Protein AF-A0AAI8IRJ8-F1 (afdb_monomer)

Foldseek 3Di:
DPPPVVVVPPDPPPPDPPQPDLVLLLVQLLCVLVVHRPPPSCPRSVCSLLVQFDADPVGGDQVVQLVSSLVSNPVDDPPVVPDDSVVSSVSSSVVPSRDHD

Secondary structure (DSSP, 8-state):
---SSSSSSSS------S---HHHHHHHHHHHHHT----HHHHHHHHHHHH---EETTEE-HHHHHHHHHHHHTTS---SSSS-HHHHHHHHHHHHTT---

pLDDT: mean 83.17, std 17.47, range [45.69, 98.44]

Organism: NCBI:txid1463165

Mean predicted aligned error: 9.51 Å

Solvent-accessible surface area (backbone atoms only — not comparable to full-atom values): 6187 Å² total; per-residue (Å²): 143,82,76,75,81,74,72,78,76,71,88,76,79,66,80,73,79,92,62,69,58,32,53,59,26,50,56,32,47,49,33,49,74,80,71,40,70,62,55,80,82,21,51,62,30,47,47,49,56,54,65,49,69,39,67,57,100,89,39,81,35,43,67,60,14,21,52,52,41,48,53,49,46,63,67,32,74,77,79,73,82,85,62,70,57,66,63,55,51,52,52,43,41,71,74,47,21,58,58,84,121

Radius of gyration: 16.13 Å; Cα contacts (8 Å, |Δi|>4): 93; chains: 1; bounding box: 44×40×36 Å

Structure (mmCIF, N/CA/C/O backbone):
data_AF-A0AAI8IRJ8-F1
#
_entry.id   AF-A0AAI8IRJ8-F1
#
loop_
_atom_site.group_PDB
_atom_site.id
_atom_site.type_symbol
_atom_site.label_atom_id
_atom_site.label_alt_id
_atom_site.label_comp_id
_atom_site.label_asym_id
_atom_site.label_entity_id
_atom_site.label_seq_id
_atom_site.pdbx_PDB_ins_code
_atom_site.Cartn_x
_atom_site.Cartn_y
_atom_site.Cartn_z
_atom_site.occupancy
_atom_site.B_iso_or_equiv
_atom_site.auth_seq_id
_atom_site.auth_comp_id
_atom_site.auth_asym_id
_atom_site.auth_atom_id
_atom_site.pdbx_PDB_model_num
ATOM 1 N N . MET A 1 1 ? 24.819 -27.551 -22.884 1.00 45.69 1 MET A N 1
ATOM 2 C CA . MET A 1 1 ? 24.830 -26.868 -21.571 1.00 45.69 1 MET A CA 1
ATOM 3 C C . MET A 1 1 ? 23.862 -25.684 -21.596 1.00 45.69 1 MET A C 1
ATOM 5 O O . MET A 1 1 ? 24.294 -24.550 -21.475 1.00 45.69 1 MET A O 1
ATOM 9 N N . THR A 1 2 ? 22.564 -25.916 -21.814 1.00 50.62 2 THR A N 1
ATOM 10 C CA . THR A 1 2 ? 21.565 -24.822 -21.922 1.00 50.62 2 THR A CA 1
ATOM 11 C C . THR A 1 2 ? 20.177 -25.203 -21.394 1.00 50.62 2 THR A C 1
ATOM 13 O O . THR A 1 2 ? 19.215 -24.478 -21.610 1.00 50.62 2 THR A O 1
ATOM 16 N N . THR A 1 3 ? 20.043 -26.317 -20.672 1.00 48.50 3 THR A N 1
ATOM 17 C CA . THR A 1 3 ? 18.744 -26.819 -20.183 1.00 48.50 3 THR A CA 1
ATOM 18 C C . THR A 1 3 ? 18.520 -26.638 -18.678 1.00 48.50 3 THR A C 1
ATOM 20 O O . THR A 1 3 ? 17.493 -27.076 -18.176 1.00 48.50 3 THR A O 1
ATOM 23 N N . ASP A 1 4 ? 19.425 -25.969 -17.957 1.00 51.25 4 ASP A N 1
ATOM 24 C CA . ASP A 1 4 ? 19.390 -25.917 -16.482 1.00 51.25 4 ASP A CA 1
ATOM 25 C C . ASP A 1 4 ? 18.566 -24.747 -15.897 1.00 51.25 4 ASP A C 1
ATOM 27 O O . ASP A 1 4 ? 18.139 -24.800 -14.751 1.00 51.25 4 ASP A O 1
ATOM 31 N N . TYR A 1 5 ? 18.248 -23.708 -16.682 1.00 55.19 5 TYR A N 1
ATOM 32 C CA . TYR A 1 5 ? 17.532 -22.522 -16.167 1.00 55.19 5 TYR A CA 1
ATOM 33 C C . TYR A 1 5 ? 15.997 -22.615 -16.193 1.00 55.19 5 TYR A C 1
ATOM 35 O O . TYR A 1 5 ? 15.324 -21.794 -15.576 1.00 55.19 5 TYR A O 1
ATOM 43 N N . LEU A 1 6 ? 15.416 -23.608 -16.874 1.00 55.25 6 LEU A N 1
ATOM 44 C CA . LEU A 1 6 ? 13.954 -23.771 -16.955 1.00 55.25 6 LEU A CA 1
ATOM 45 C C . LEU A 1 6 ? 13.378 -24.710 -15.881 1.00 55.25 6 LEU A C 1
ATOM 47 O O . LEU A 1 6 ? 12.159 -24.760 -15.710 1.00 55.25 6 LEU A O 1
ATOM 51 N N . GLN A 1 7 ? 14.227 -25.412 -15.121 1.00 49.84 7 GLN A N 1
ATOM 52 C CA . GLN A 1 7 ? 13.792 -26.392 -14.118 1.00 49.84 7 GLN A CA 1
ATOM 53 C C . GLN A 1 7 ? 13.659 -25.810 -12.694 1.00 49.84 7 GLN A C 1
ATOM 55 O O . GLN A 1 7 ? 13.138 -26.489 -11.813 1.00 49.84 7 GLN A O 1
ATOM 60 N N . GLN A 1 8 ? 14.034 -24.543 -12.459 1.00 51.41 8 GLN A N 1
ATOM 61 C CA . GLN A 1 8 ? 13.898 -23.894 -11.141 1.00 51.41 8 GLN A CA 1
ATOM 62 C C . GLN A 1 8 ? 12.579 -23.107 -10.959 1.00 51.41 8 GLN A C 1
ATOM 64 O O . GLN A 1 8 ? 12.306 -22.615 -9.869 1.00 51.41 8 GLN A O 1
ATOM 69 N N . CYS A 1 9 ? 11.720 -23.018 -11.984 1.00 57.03 9 CYS A N 1
ATOM 70 C CA . CYS A 1 9 ? 10.463 -22.246 -11.938 1.00 57.03 9 CYS A CA 1
ATOM 71 C C . CYS A 1 9 ? 9.187 -23.111 -11.914 1.00 57.03 9 CYS A C 1
ATOM 73 O O . CYS A 1 9 ? 8.135 -22.663 -12.367 1.00 57.03 9 CYS A O 1
ATOM 75 N N . ARG A 1 10 ? 9.244 -24.366 -11.438 1.00 66.56 10 ARG A N 1
ATOM 76 C CA . ARG A 1 10 ? 8.092 -25.291 -11.537 1.00 66.56 10 ARG A CA 1
ATOM 77 C C . ARG A 1 10 ? 7.629 -26.013 -10.275 1.00 66.56 10 ARG A C 1
ATOM 79 O O . ARG A 1 10 ? 6.706 -26.811 -10.386 1.00 66.56 10 ARG A O 1
ATOM 86 N N . LEU A 1 11 ? 8.173 -25.728 -9.090 1.00 60.38 11 LEU A N 1
ATOM 87 C CA . LEU A 1 11 ? 7.703 -26.391 -7.860 1.00 60.38 11 LEU A CA 1
ATOM 88 C C . LEU A 1 11 ? 7.012 -25.490 -6.831 1.00 60.38 11 LEU A C 1
ATOM 90 O O . LEU A 1 11 ? 6.597 -26.007 -5.804 1.00 60.38 11 LEU A O 1
ATOM 94 N N . LEU A 1 12 ? 6.791 -24.198 -7.112 1.00 56.97 12 LEU A N 1
ATOM 95 C CA . LEU A 1 12 ? 5.988 -23.320 -6.240 1.00 56.97 12 LEU A CA 1
ATOM 96 C C . LEU A 1 12 ? 5.112 -22.304 -6.998 1.00 56.97 12 LEU A C 1
ATOM 98 O O . LEU A 1 12 ? 4.792 -21.253 -6.452 1.00 56.97 12 LEU A O 1
ATOM 102 N N . TYR A 1 13 ? 4.674 -22.587 -8.232 1.00 59.28 13 TYR A N 1
ATOM 103 C CA . TYR A 1 13 ? 3.607 -21.770 -8.832 1.00 59.28 13 TYR A CA 1
ATOM 104 C C . TYR A 1 13 ? 2.249 -22.256 -8.320 1.00 59.28 13 TYR A C 1
ATOM 106 O O . TYR A 1 13 ? 1.487 -22.928 -9.015 1.00 59.28 13 TYR A O 1
ATOM 114 N N . ILE A 1 14 ? 1.983 -21.956 -7.049 1.00 56.25 14 ILE A N 1
ATOM 115 C CA . ILE A 1 14 ? 0.615 -21.899 -6.547 1.00 56.25 14 ILE A CA 1
ATOM 116 C C . ILE A 1 14 ? -0.008 -20.706 -7.280 1.00 56.25 14 ILE A C 1
ATOM 118 O O . ILE A 1 14 ? 0.544 -19.609 -7.176 1.00 56.25 14 ILE A O 1
ATOM 122 N N . PRO A 1 15 ? -1.101 -20.872 -8.043 1.00 49.00 15 PRO A N 1
ATOM 123 C CA . PRO A 1 15 ? -1.794 -19.721 -8.595 1.00 49.00 15 PRO A CA 1
ATOM 124 C C . PRO A 1 15 ? -2.238 -18.860 -7.412 1.00 49.00 15 PRO A C 1
ATOM 126 O O . PRO A 1 15 ? -3.078 -19.279 -6.613 1.00 49.00 15 PRO A O 1
ATOM 129 N N . ALA A 1 16 ? -1.619 -17.687 -7.259 1.00 52.25 16 ALA A N 1
ATOM 130 C CA . ALA A 1 16 ? -2.032 -16.718 -6.262 1.00 52.25 16 ALA A CA 1
ATOM 131 C C . ALA A 1 16 ? -3.506 -16.401 -6.529 1.00 52.25 16 ALA A C 1
ATOM 133 O O . ALA A 1 16 ? -3.892 -15.963 -7.614 1.00 52.25 16 ALA A O 1
ATOM 134 N N . SER A 1 17 ? -4.347 -16.718 -5.554 1.00 47.28 17 SER A N 1
ATOM 135 C CA . SER A 1 17 ? -5.782 -16.493 -5.593 1.00 47.28 17 SER A CA 1
ATOM 136 C C . SER A 1 17 ? -6.068 -15.003 -5.781 1.00 47.28 17 SER A C 1
ATOM 138 O O . SER A 1 17 ? -6.002 -14.260 -4.812 1.00 47.28 17 SER A O 1
ATOM 140 N N . HIS A 1 18 ? -6.357 -14.578 -7.012 1.00 52.41 18 HIS A N 1
ATOM 141 C CA . HIS A 1 18 ? -7.007 -13.313 -7.398 1.00 52.41 18 HIS A CA 1
ATOM 142 C C . HIS A 1 18 ? -6.684 -12.098 -6.497 1.00 52.41 18 HIS A C 1
ATOM 144 O O . HIS A 1 18 ? -7.582 -11.378 -6.059 1.00 52.41 18 HIS A O 1
ATOM 150 N N . ALA A 1 19 ? -5.407 -11.882 -6.202 1.00 65.75 19 ALA A N 1
ATOM 151 C CA . ALA A 1 19 ? -4.900 -10.681 -5.561 1.00 65.75 19 ALA A CA 1
ATOM 152 C C . ALA A 1 19 ? -3.902 -10.059 -6.537 1.00 65.75 19 ALA A C 1
ATOM 154 O O . ALA A 1 19 ? -3.094 -10.776 -7.127 1.00 65.75 19 ALA A O 1
ATOM 155 N N . GLU A 1 20 ? -4.010 -8.749 -6.763 1.00 87.25 20 GLU A N 1
ATOM 156 C CA . GLU A 1 20 ? -3.036 -8.030 -7.589 1.00 87.25 20 GLU A CA 1
ATOM 157 C C . GLU A 1 20 ? -1.634 -8.175 -6.997 1.00 87.25 20 GLU A C 1
ATOM 159 O O . GLU A 1 20 ? -1.468 -8.232 -5.778 1.00 87.25 20 GLU A O 1
ATOM 164 N N . ASP A 1 21 ? -0.633 -8.218 -7.873 1.00 90.69 21 ASP A N 1
ATOM 165 C CA . ASP A 1 21 ? 0.769 -8.346 -7.489 1.00 90.69 21 ASP A CA 1
ATOM 166 C C . ASP A 1 21 ? 1.200 -7.158 -6.595 1.00 90.69 21 ASP A C 1
ATOM 168 O O . ASP A 1 21 ? 1.093 -6.001 -7.024 1.00 90.69 21 ASP A O 1
ATOM 172 N N . PRO A 1 22 ? 1.698 -7.397 -5.365 1.00 92.94 22 PRO A N 1
ATOM 173 C CA . PRO A 1 22 ? 2.100 -6.327 -4.455 1.00 92.94 22 PRO A CA 1
ATOM 174 C C . PRO A 1 22 ? 3.152 -5.371 -5.031 1.00 92.94 22 PRO A C 1
ATOM 176 O O . PRO A 1 22 ? 3.089 -4.170 -4.765 1.00 92.94 22 PRO A O 1
ATOM 179 N N . CYS A 1 23 ? 4.091 -5.860 -5.846 1.00 91.81 23 CYS A N 1
ATOM 180 C CA . CYS A 1 23 ? 5.121 -5.040 -6.483 1.00 91.81 23 CYS A CA 1
ATOM 181 C C . CYS A 1 23 ? 4.524 -4.121 -7.550 1.00 91.81 23 CYS A C 1
ATOM 183 O O . CYS A 1 23 ? 4.832 -2.926 -7.585 1.00 91.81 23 CYS A O 1
ATO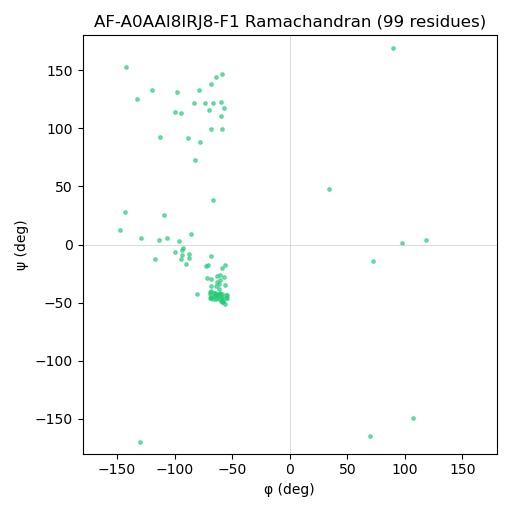M 185 N N . LYS A 1 24 ? 3.600 -4.641 -8.367 1.00 91.56 24 LYS A N 1
ATOM 186 C CA . LYS A 1 24 ? 2.825 -3.825 -9.313 1.00 91.56 24 LYS A CA 1
ATOM 187 C C . LYS A 1 24 ? 2.034 -2.742 -8.577 1.00 91.56 24 LYS A C 1
ATOM 189 O O . LYS A 1 24 ? 2.017 -1.589 -9.009 1.00 91.56 24 LYS A O 1
ATOM 194 N N . VAL A 1 25 ? 1.415 -3.082 -7.445 1.00 94.62 25 VAL A N 1
ATOM 195 C CA . VAL A 1 25 ? 0.670 -2.110 -6.634 1.00 94.62 25 VAL A CA 1
ATOM 196 C C . VAL A 1 25 ? 1.581 -1.022 -6.066 1.00 94.62 25 VAL A C 1
ATOM 198 O O . VAL A 1 25 ? 1.201 0.148 -6.128 1.00 94.62 25 VAL A O 1
ATOM 201 N N . ILE A 1 26 ? 2.776 -1.357 -5.562 1.00 93.69 26 ILE A N 1
ATOM 202 C CA . ILE A 1 26 ? 3.764 -0.353 -5.123 1.00 93.69 26 ILE A CA 1
ATOM 203 C C . ILE A 1 26 ? 4.074 0.609 -6.264 1.00 93.69 26 ILE A C 1
ATOM 205 O O . ILE A 1 26 ? 3.972 1.820 -6.072 1.00 93.69 26 ILE A O 1
ATOM 209 N N . MET A 1 27 ? 4.406 0.082 -7.445 1.00 91.88 27 MET A N 1
ATOM 210 C CA . MET A 1 27 ? 4.773 0.895 -8.603 1.00 91.88 27 MET A CA 1
ATOM 211 C C . MET A 1 27 ? 3.638 1.850 -9.007 1.00 91.88 27 MET A C 1
ATOM 213 O O . MET A 1 27 ? 3.853 3.053 -9.147 1.00 91.88 27 MET A O 1
ATOM 217 N N . CYS A 1 28 ? 2.410 1.343 -9.128 1.00 94.38 28 CYS A N 1
ATOM 218 C CA . CYS A 1 28 ? 1.249 2.152 -9.496 1.00 94.38 28 CYS A CA 1
ATOM 219 C C . CYS A 1 28 ? 0.914 3.216 -8.442 1.00 94.38 28 CYS A C 1
ATOM 221 O O . CYS A 1 28 ? 0.696 4.383 -8.766 1.00 94.38 28 CYS A O 1
ATOM 223 N N . MET A 1 29 ? 0.926 2.845 -7.160 1.00 94.50 29 MET A N 1
ATOM 224 C CA . MET A 1 29 ? 0.667 3.785 -6.070 1.00 94.50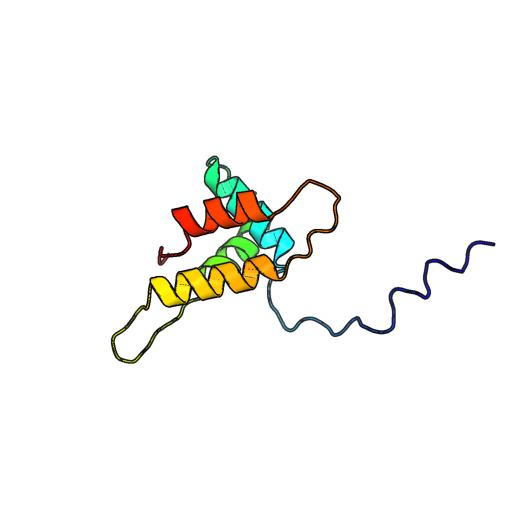 29 MET A CA 1
ATOM 225 C C . MET A 1 29 ? 1.782 4.828 -5.916 1.00 94.50 29 MET A C 1
ATOM 227 O O . MET A 1 29 ? 1.497 5.949 -5.489 1.00 94.50 29 MET A O 1
ATOM 231 N N . ALA A 1 30 ? 3.027 4.492 -6.271 1.00 92.69 30 ALA A N 1
ATOM 232 C CA . ALA A 1 30 ? 4.136 5.438 -6.320 1.00 92.69 30 ALA A CA 1
ATOM 233 C C . ALA A 1 30 ? 3.925 6.495 -7.414 1.00 92.69 30 ALA A C 1
ATOM 235 O O . ALA A 1 30 ? 4.108 7.675 -7.130 1.00 92.69 30 ALA A O 1
ATOM 236 N N . GLY A 1 31 ? 3.436 6.112 -8.601 1.00 91.88 31 GLY A N 1
ATOM 237 C CA . GLY A 1 31 ? 3.022 7.074 -9.633 1.00 91.88 31 GLY A CA 1
ATOM 238 C C . GLY A 1 31 ? 1.992 8.081 -9.106 1.00 91.88 31 GLY A C 1
ATOM 239 O O . GLY A 1 31 ? 2.139 9.293 -9.263 1.00 91.88 31 GLY A O 1
ATOM 240 N N . LYS A 1 32 ? 0.992 7.621 -8.339 1.00 91.38 32 LYS A N 1
ATOM 241 C CA . LYS A 1 32 ? -0.004 8.537 -7.751 1.00 91.38 32 LYS A CA 1
ATOM 242 C C . LYS A 1 32 ? 0.603 9.578 -6.811 1.00 91.38 32 LYS A C 1
ATOM 244 O O . LYS A 1 32 ? 0.008 10.643 -6.616 1.00 91.38 32 LYS A O 1
ATOM 249 N N . LEU A 1 33 ? 1.753 9.292 -6.189 1.00 91.88 33 LEU A N 1
ATOM 250 C CA . LEU A 1 33 ? 2.439 10.266 -5.339 1.00 91.88 33 LEU A CA 1
ATOM 251 C C . LEU A 1 33 ? 2.850 11.505 -6.141 1.00 91.88 33 LEU A C 1
ATOM 253 O O . LEU A 1 33 ? 2.707 12.605 -5.601 1.00 91.88 33 LEU A O 1
ATOM 257 N N . THR A 1 34 ? 3.293 11.326 -7.393 1.00 88.56 34 THR A N 1
ATOM 258 C CA . THR A 1 34 ? 3.780 12.390 -8.292 1.00 88.56 34 THR A CA 1
ATOM 259 C C . THR A 1 34 ? 2.669 13.056 -9.103 1.00 88.56 34 THR A C 1
ATOM 261 O O . THR A 1 34 ? 2.907 14.092 -9.713 1.00 88.56 34 THR A O 1
ATOM 264 N N . GLY A 1 35 ? 1.444 12.523 -9.048 1.00 83.12 35 GLY A N 1
ATOM 265 C CA . GLY A 1 35 ? 0.307 13.007 -9.837 1.00 83.12 35 GLY A CA 1
ATOM 266 C C . GLY A 1 35 ? 0.061 12.204 -11.115 1.00 83.12 35 GLY A C 1
ATOM 267 O O . GLY A 1 35 ? -0.900 12.490 -11.824 1.00 83.12 35 GLY A O 1
ATOM 268 N N . ASP A 1 36 ? 0.860 11.166 -11.364 1.00 76.81 36 ASP A N 1
ATOM 269 C CA . ASP A 1 36 ? 0.716 10.271 -12.506 1.00 76.81 36 ASP A CA 1
ATOM 270 C C . ASP A 1 36 ? -0.104 9.041 -12.107 1.00 76.81 36 ASP A C 1
ATOM 272 O O . ASP A 1 36 ? 0.314 8.203 -11.314 1.00 76.81 36 ASP A O 1
ATOM 276 N N . SER A 1 37 ? -1.303 8.900 -12.661 1.00 67.69 37 SER A N 1
ATOM 277 C CA . SER A 1 37 ? -2.000 7.608 -12.617 1.00 67.69 37 SER A CA 1
ATOM 278 C C . SER A 1 37 ? -1.428 6.809 -13.780 1.00 67.69 37 SER A C 1
ATOM 280 O O . SER A 1 37 ? -1.468 7.321 -14.896 1.00 67.69 37 SER A O 1
ATOM 282 N N . GLY A 1 38 ? -0.843 5.629 -13.564 1.00 74.12 38 GLY A N 1
ATOM 283 C CA . GLY A 1 38 ? -0.141 4.846 -14.600 1.00 74.12 38 GLY A CA 1
ATOM 284 C C . GLY A 1 38 ? -1.032 4.285 -15.725 1.00 74.12 38 GLY A C 1
ATOM 28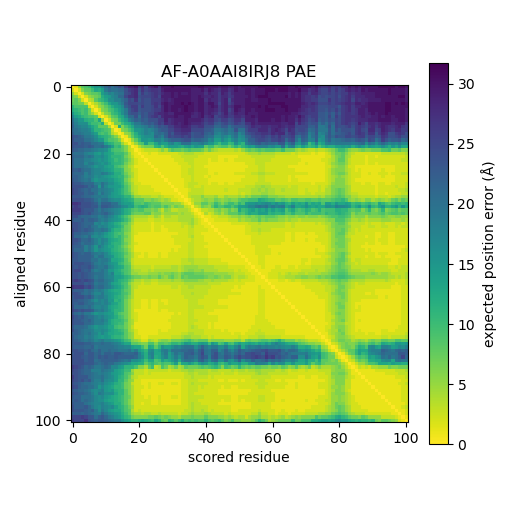5 O O . GLY A 1 38 ? -0.841 3.158 -16.171 1.00 74.12 38 GLY A O 1
ATOM 286 N N . GLY A 1 39 ? -2.031 5.050 -16.166 1.00 81.81 39 GLY A N 1
ATOM 287 C CA . GLY A 1 39 ? -3.025 4.704 -17.167 1.00 81.81 39 GLY A CA 1
ATOM 288 C C . GLY A 1 39 ? -4.004 3.636 -16.686 1.00 81.81 39 GLY A C 1
ATOM 289 O O . GLY A 1 39 ? -4.091 3.311 -15.500 1.00 81.81 39 GLY A O 1
ATOM 290 N N . SER A 1 40 ? -4.731 3.054 -17.642 1.00 86.88 40 SER A N 1
ATOM 291 C CA . SER A 1 40 ? -5.649 1.936 -17.392 1.00 86.88 40 SER A CA 1
ATOM 292 C C . SER A 1 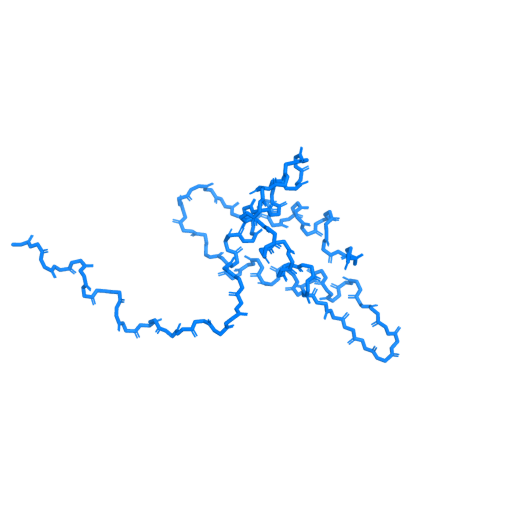40 ? -4.965 0.725 -16.758 1.00 86.88 40 SER A C 1
ATOM 294 O O . SER A 1 40 ? -5.602 -0.000 -15.997 1.00 86.88 40 SER A O 1
ATOM 296 N N . GLU A 1 41 ? -3.669 0.550 -17.017 1.00 88.06 41 GLU A N 1
ATOM 297 C CA . GLU A 1 41 ? -2.843 -0.556 -16.519 1.00 88.06 41 GLU A CA 1
ATOM 298 C C . GLU A 1 41 ? -2.711 -0.583 -14.990 1.00 88.06 41 GLU A C 1
ATOM 300 O O . GLU A 1 41 ? -2.543 -1.656 -14.395 1.00 88.06 41 GLU A O 1
ATOM 305 N N . CYS A 1 42 ? -2.822 0.586 -14.350 1.00 93.31 42 CYS A N 1
ATOM 306 C CA . CYS A 1 42 ? -2.756 0.731 -12.899 1.00 93.31 42 CYS A CA 1
ATOM 307 C C . CYS A 1 42 ? -4.119 0.717 -12.208 1.00 93.31 42 CYS A C 1
ATOM 309 O O . CYS A 1 42 ? -4.161 0.528 -10.996 1.00 93.31 42 CYS A O 1
ATOM 311 N N . ASN A 1 43 ? -5.234 0.834 -12.935 1.00 92.12 43 ASN A N 1
ATOM 312 C CA . ASN A 1 43 ? -6.565 0.901 -12.321 1.00 92.12 43 ASN A CA 1
ATOM 313 C C . ASN A 1 43 ? -6.852 -0.296 -11.405 1.00 92.12 43 ASN A C 1
ATOM 315 O O . ASN A 1 43 ? -7.365 -0.117 -10.300 1.00 92.12 43 ASN A O 1
ATOM 319 N N . SER A 1 44 ? -6.508 -1.513 -11.840 1.00 93.00 44 SER A N 1
ATOM 320 C CA . SER A 1 44 ? -6.747 -2.719 -11.042 1.00 93.00 44 SER A CA 1
ATOM 321 C C . SER A 1 44 ? -5.846 -2.775 -9.806 1.00 93.00 44 SER A C 1
ATOM 323 O O . SER A 1 44 ? -6.320 -3.069 -8.711 1.00 93.00 44 SER A O 1
ATOM 325 N N . ALA A 1 45 ? -4.577 -2.394 -9.953 1.00 94.12 45 ALA A N 1
ATOM 326 C CA . ALA A 1 45 ? -3.598 -2.348 -8.873 1.00 94.12 45 ALA A CA 1
ATOM 327 C C . ALA A 1 45 ? -3.955 -1.288 -7.811 1.00 94.12 45 ALA A C 1
ATOM 329 O O . ALA A 1 45 ? -3.929 -1.551 -6.606 1.00 94.12 45 ALA A O 1
ATOM 330 N N . GLU A 1 46 ? -4.364 -0.097 -8.246 1.00 93.94 46 GLU A N 1
ATOM 331 C CA . GLU A 1 46 ? -4.855 0.954 -7.357 1.00 93.94 46 GLU A CA 1
ATOM 332 C C . GLU A 1 46 ? -6.128 0.509 -6.631 1.00 93.94 46 GLU A C 1
ATOM 334 O O . GLU A 1 46 ? -6.232 0.657 -5.410 1.00 93.94 46 GLU A O 1
ATOM 339 N N . ALA A 1 47 ? -7.083 -0.086 -7.353 1.00 94.31 47 ALA A N 1
ATOM 340 C CA . ALA A 1 47 ? -8.302 -0.617 -6.756 1.00 94.31 47 ALA A CA 1
ATOM 341 C C . ALA A 1 47 ? -7.992 -1.706 -5.721 1.00 94.31 47 ALA A C 1
ATOM 343 O O . ALA A 1 47 ? -8.574 -1.691 -4.638 1.00 94.31 47 ALA A O 1
ATOM 344 N N . ALA A 1 48 ? -7.044 -2.606 -5.995 1.00 95.31 48 ALA A N 1
ATOM 345 C CA . ALA A 1 48 ? -6.614 -3.622 -5.039 1.00 95.31 48 ALA A CA 1
ATOM 346 C C . ALA A 1 48 ? -6.085 -2.998 -3.741 1.00 95.31 48 ALA A C 1
ATOM 348 O O . ALA A 1 48 ? -6.516 -3.397 -2.658 1.00 95.31 48 ALA A O 1
ATOM 349 N N . PHE A 1 49 ? -5.247 -1.959 -3.826 1.00 96.06 49 PHE A N 1
ATOM 350 C CA . PHE A 1 49 ? -4.787 -1.225 -2.645 1.00 96.06 49 PHE A CA 1
ATOM 351 C C . PHE A 1 49 ? -5.949 -0.615 -1.846 1.00 96.06 49 PHE A C 1
ATOM 353 O O . PHE A 1 49 ? -6.028 -0.773 -0.621 1.00 96.06 49 PHE A O 1
ATOM 360 N N . PHE A 1 50 ? -6.866 0.088 -2.521 1.00 96.12 50 PHE A N 1
ATOM 361 C CA . PHE A 1 50 ? -7.965 0.775 -1.840 1.00 96.12 50 PHE A CA 1
ATOM 362 C C . PHE A 1 50 ? -9.027 -0.185 -1.289 1.00 96.12 50 PHE A C 1
ATOM 364 O O . PHE A 1 50 ? -9.585 0.103 -0.228 1.00 96.12 50 PHE A O 1
ATOM 371 N N . ASN A 1 51 ? -9.211 -1.355 -1.907 1.00 96.25 51 ASN A N 1
ATOM 372 C CA . ASN A 1 51 ? -10.115 -2.417 -1.456 1.00 96.25 51 ASN A CA 1
ATOM 373 C C . ASN A 1 51 ? -9.639 -3.141 -0.188 1.00 96.25 51 ASN A C 1
ATOM 375 O O . ASN A 1 51 ? -10.453 -3.755 0.508 1.00 96.25 51 ASN A O 1
ATOM 379 N N . ILE A 1 52 ? -8.356 -3.035 0.176 1.00 96.25 52 ILE A N 1
ATOM 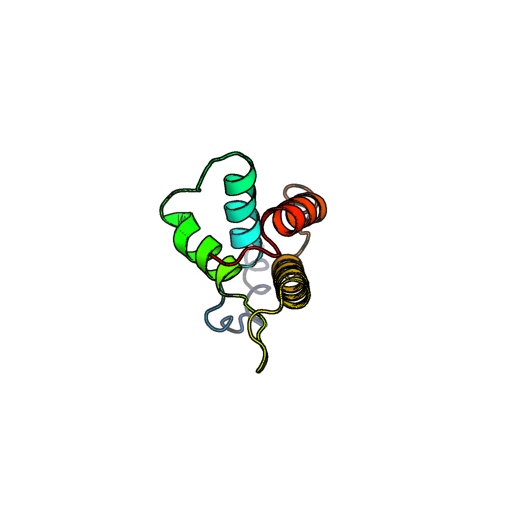380 C CA . ILE A 1 52 ? -7.881 -3.472 1.492 1.00 96.25 52 ILE A CA 1
ATOM 381 C C . ILE A 1 52 ? -8.473 -2.522 2.534 1.00 96.25 52 ILE A C 1
ATOM 383 O O . ILE A 1 52 ? -7.979 -1.417 2.747 1.00 96.25 52 ILE A O 1
ATOM 387 N N . VAL A 1 53 ? -9.557 -2.960 3.176 1.00 96.69 53 VAL A N 1
ATOM 388 C CA . VAL A 1 53 ? -10.323 -2.182 4.153 1.00 96.69 53 VAL A CA 1
ATOM 389 C C . VAL A 1 53 ? -10.584 -3.029 5.391 1.00 96.69 53 VAL A C 1
ATOM 391 O O . VAL A 1 53 ? -11.180 -4.104 5.323 1.00 96.69 53 VAL A O 1
ATOM 394 N N . LYS A 1 54 ? -10.188 -2.520 6.559 1.00 97.38 54 LYS A N 1
ATOM 395 C CA . LYS A 1 54 ? -10.559 -3.095 7.855 1.00 97.38 54 LYS A CA 1
ATOM 396 C C . LYS A 1 54 ? -11.750 -2.332 8.429 1.00 97.38 54 LYS A C 1
ATOM 398 O O . LYS A 1 54 ? -11.764 -1.100 8.473 1.00 97.38 54 LYS A O 1
ATOM 403 N N . LYS A 1 55 ? -12.758 -3.083 8.869 1.00 97.06 55 LYS A N 1
ATOM 404 C CA . LYS A 1 55 ? -13.997 -2.566 9.455 1.00 97.06 55 LYS A CA 1
ATOM 405 C C . LYS A 1 55 ? -14.465 -3.452 10.604 1.00 97.06 55 LYS A C 1
ATOM 407 O O . LYS A 1 55 ? -14.183 -4.646 10.614 1.00 97.06 55 LYS A O 1
ATOM 412 N N . ASN A 1 56 ? -15.191 -2.868 11.548 1.00 96.31 56 ASN A N 1
ATOM 413 C CA . ASN A 1 56 ? -15.916 -3.584 12.597 1.00 96.31 56 ASN A CA 1
ATOM 414 C C . ASN A 1 56 ? -17.370 -3.078 12.666 1.00 96.31 56 ASN A C 1
ATOM 416 O O . ASN A 1 56 ? -17.807 -2.316 11.801 1.00 96.31 56 ASN A O 1
ATOM 420 N N . LYS A 1 57 ? -18.121 -3.467 13.705 1.00 96.88 57 LYS A N 1
ATOM 421 C CA . LYS A 1 57 ? -19.506 -3.006 13.920 1.00 96.88 57 LYS A CA 1
ATOM 422 C C . LYS A 1 57 ? -19.653 -1.480 14.050 1.00 96.88 57 LYS A C 1
ATOM 424 O O . LYS A 1 57 ? -20.743 -0.961 13.860 1.00 96.88 57 LYS A O 1
ATOM 429 N N . HIS A 1 58 ? -18.567 -0.774 14.367 1.00 95.69 58 HIS A N 1
ATOM 430 C CA . HIS A 1 58 ? -18.510 0.683 14.502 1.00 95.69 58 HIS A CA 1
ATOM 431 C C . HIS A 1 58 ? -18.009 1.386 13.230 1.00 95.69 58 HIS A C 1
ATOM 433 O O . HIS A 1 58 ? -17.880 2.606 13.216 1.00 95.69 58 HIS A O 1
ATOM 439 N N . GLY A 1 59 ? -17.747 0.640 12.153 1.00 96.00 59 GLY A N 1
ATOM 440 C CA . GLY A 1 59 ? -17.398 1.190 10.848 1.00 96.00 59 GLY A CA 1
ATOM 441 C C . GLY A 1 59 ? -15.927 1.026 10.477 1.00 96.00 59 GLY A C 1
ATOM 442 O O . GLY A 1 59 ? -15.288 0.022 10.795 1.00 96.00 59 GLY A O 1
ATOM 443 N N . PHE A 1 60 ? -15.427 1.987 9.698 1.00 96.88 60 PHE A N 1
ATOM 444 C CA . PHE A 1 60 ? -14.082 1.967 9.125 1.00 96.88 60 PHE A CA 1
ATOM 445 C C . PHE A 1 60 ? -13.015 2.126 10.208 1.00 96.88 60 PHE A C 1
ATOM 447 O O . PHE A 1 60 ? -13.147 2.959 11.099 1.00 96.88 60 PHE A O 1
ATOM 454 N N . LEU A 1 61 ? -11.939 1.348 10.097 1.00 97.94 61 LEU A N 1
ATOM 455 C CA . LEU A 1 61 ? -10.809 1.376 11.016 1.00 97.94 61 LEU A CA 1
ATOM 456 C C . LEU A 1 61 ? -9.565 1.904 10.281 1.00 97.94 61 LEU A C 1
ATOM 458 O O . LEU A 1 61 ? -8.840 1.106 9.677 1.00 97.94 61 LEU A O 1
ATOM 462 N N . PRO A 1 62 ? -9.279 3.224 10.319 1.00 97.62 62 PRO A N 1
ATOM 463 C CA . PRO A 1 62 ? -8.225 3.824 9.500 1.00 97.62 62 PRO A CA 1
ATOM 464 C C . PRO A 1 62 ? -6.833 3.277 9.815 1.00 97.62 62 PRO A C 1
ATOM 466 O O . PRO A 1 62 ? -6.070 2.970 8.905 1.00 97.62 62 PRO A O 1
ATOM 469 N N . ASN A 1 63 ? -6.500 3.114 11.101 1.00 98.06 63 ASN A N 1
ATOM 470 C CA . ASN A 1 63 ? -5.186 2.609 11.507 1.00 98.06 63 ASN A CA 1
ATOM 471 C C . ASN A 1 63 ? -5.009 1.133 11.125 1.00 98.06 63 ASN A C 1
ATOM 473 O O . ASN A 1 63 ? -4.013 0.793 10.502 1.00 98.06 63 ASN A O 1
ATOM 477 N N . HIS A 1 64 ? -6.014 0.291 11.382 1.00 98.00 64 HIS A N 1
ATOM 478 C CA . HIS A 1 64 ? -5.975 -1.121 10.992 1.00 98.00 64 HIS A CA 1
ATOM 479 C C . HIS A 1 64 ? -5.923 -1.301 9.468 1.00 98.00 64 HIS A C 1
ATOM 481 O O . HIS A 1 64 ? -5.267 -2.212 8.974 1.00 98.00 64 HIS A O 1
ATOM 487 N N . THR A 1 65 ? -6.601 -0.431 8.716 1.00 97.94 65 THR A N 1
ATOM 488 C CA . THR A 1 65 ? -6.544 -0.422 7.249 1.00 97.94 65 THR A CA 1
ATOM 489 C C . THR A 1 65 ? -5.159 -0.030 6.753 1.00 97.94 65 THR A C 1
ATOM 491 O O . THR A 1 65 ? -4.592 -0.728 5.919 1.00 97.94 65 THR A O 1
ATOM 494 N N . LYS A 1 66 ? -4.580 1.037 7.313 1.00 98.44 66 LYS A N 1
ATOM 495 C CA . LYS A 1 66 ? -3.209 1.471 7.030 1.00 98.44 66 LYS A CA 1
ATOM 496 C C . LYS A 1 66 ? -2.204 0.346 7.289 1.00 98.44 66 LYS A C 1
ATOM 498 O O . LYS A 1 66 ? -1.345 0.105 6.447 1.00 98.44 66 LYS A O 1
ATOM 503 N N . ASP A 1 67 ? -2.326 -0.351 8.416 1.00 98.31 67 ASP A N 1
ATOM 504 C CA . ASP A 1 67 ? -1.423 -1.449 8.771 1.00 98.31 67 ASP A CA 1
ATOM 505 C C . ASP A 1 67 ? -1.607 -2.656 7.834 1.00 98.31 67 ASP A C 1
ATOM 507 O O . ASP A 1 67 ? -0.620 -3.225 7.375 1.00 98.31 67 ASP A O 1
ATOM 511 N N . ALA A 1 68 ? -2.848 -2.996 7.464 1.00 97.75 68 ALA A N 1
ATOM 512 C CA . ALA A 1 68 ? -3.132 -4.064 6.502 1.00 97.75 68 ALA A CA 1
ATOM 513 C C . ALA A 1 68 ? -2.605 -3.750 5.093 1.00 97.75 68 ALA A C 1
ATOM 515 O O . ALA A 1 68 ? -2.021 -4.613 4.448 1.00 97.75 68 ALA A O 1
ATOM 516 N N . ARG A 1 69 ? -2.763 -2.506 4.631 1.00 97.94 69 ARG A N 1
ATOM 517 C CA . ARG A 1 69 ? -2.197 -2.038 3.360 1.00 97.94 69 ARG A CA 1
ATOM 518 C C . ARG A 1 69 ? -0.674 -2.094 3.376 1.00 97.94 69 ARG A C 1
ATOM 520 O O . ARG A 1 69 ? -0.079 -2.535 2.404 1.00 97.94 69 ARG A O 1
ATOM 527 N N . LYS A 1 70 ? -0.036 -1.689 4.481 1.00 97.31 70 LYS A N 1
ATOM 528 C CA . LYS A 1 70 ? 1.423 -1.788 4.632 1.00 97.31 70 LYS A CA 1
ATOM 529 C C . LYS A 1 70 ? 1.888 -3.243 4.588 1.00 97.31 70 LYS A C 1
ATOM 531 O O . LYS A 1 70 ? 2.871 -3.529 3.918 1.00 97.31 70 LYS A O 1
ATOM 536 N N . ALA A 1 71 ? 1.186 -4.137 5.285 1.00 96.62 71 ALA A N 1
ATOM 537 C CA . ALA A 1 71 ? 1.496 -5.563 5.280 1.00 96.62 71 ALA A CA 1
ATOM 538 C C . ALA A 1 71 ? 1.425 -6.148 3.864 1.00 96.62 71 ALA A C 1
ATOM 540 O O . ALA A 1 71 ? 2.379 -6.790 3.451 1.00 96.62 71 ALA A O 1
ATOM 541 N N . PHE A 1 72 ? 0.369 -5.827 3.110 1.00 95.81 72 PHE A N 1
ATOM 542 C CA . PHE A 1 72 ? 0.230 -6.238 1.714 1.00 95.81 72 PHE A CA 1
ATOM 543 C C . PHE A 1 72 ? 1.391 -5.745 0.840 1.00 95.81 72 PHE A C 1
ATOM 545 O O . PHE A 1 72 ? 2.010 -6.541 0.151 1.00 95.81 72 PHE A O 1
ATOM 552 N N . LEU A 1 73 ? 1.755 -4.456 0.895 1.00 94.25 73 LEU A N 1
ATOM 553 C CA . LEU A 1 73 ? 2.882 -3.961 0.088 1.00 94.25 73 LEU A CA 1
ATOM 554 C C . LEU A 1 73 ? 4.217 -4.614 0.486 1.00 94.25 73 LEU A C 1
ATOM 556 O O . LEU A 1 73 ? 5.065 -4.849 -0.366 1.00 94.25 73 LEU A O 1
ATOM 560 N N . ASN A 1 74 ? 4.399 -4.957 1.763 1.00 93.06 74 ASN A N 1
ATOM 561 C CA . ASN A 1 74 ? 5.592 -5.661 2.237 1.00 93.06 74 ASN A CA 1
ATOM 562 C C . ASN A 1 74 ? 5.699 -7.115 1.740 1.00 93.06 74 ASN A C 1
ATOM 564 O O . ASN A 1 74 ? 6.743 -7.729 1.944 1.00 93.06 74 ASN A O 1
ATOM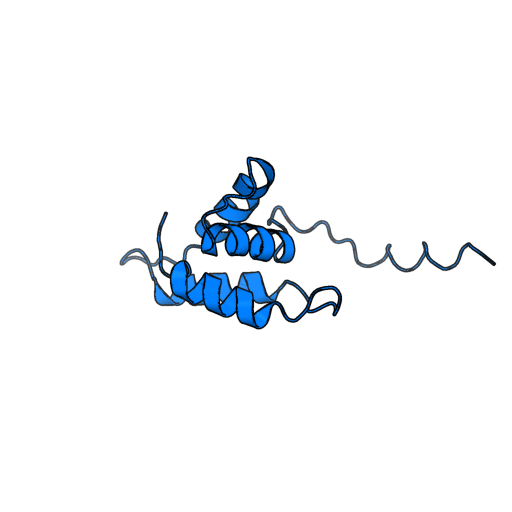 568 N N . GLU A 1 75 ? 4.658 -7.674 1.115 1.00 91.62 75 GLU A N 1
ATOM 569 C CA . GLU A 1 75 ? 4.734 -8.980 0.446 1.00 91.62 75 GLU A CA 1
ATOM 570 C C . GLU A 1 75 ? 5.544 -8.909 -0.856 1.00 91.62 75 GLU A C 1
ATOM 572 O O . GLU A 1 75 ? 6.021 -9.938 -1.329 1.00 91.62 75 GLU A O 1
ATOM 577 N N . CYS A 1 76 ? 5.750 -7.709 -1.416 1.00 89.12 76 CYS A N 1
ATOM 578 C CA . CYS A 1 76 ? 6.674 -7.522 -2.525 1.00 89.12 76 CYS A CA 1
ATOM 579 C C . CYS A 1 76 ? 8.126 -7.695 -2.037 1.00 89.12 76 CYS A C 1
ATOM 581 O O . CYS A 1 76 ? 8.588 -6.878 -1.228 1.00 89.12 76 CYS A O 1
ATOM 583 N N . PRO A 1 77 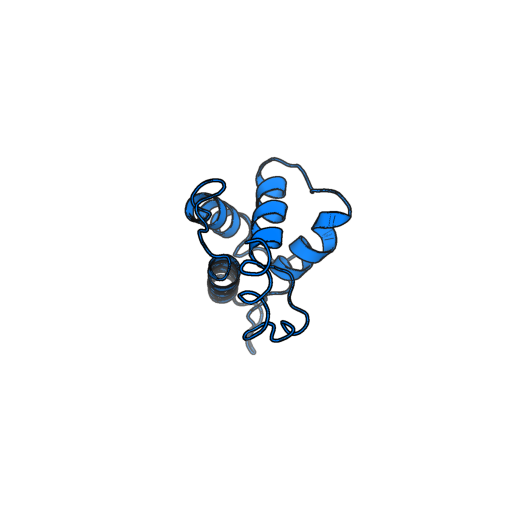? 8.868 -8.715 -2.512 1.00 80.56 77 PRO A N 1
ATOM 584 C CA . PRO A 1 77 ? 10.251 -8.923 -2.107 1.00 80.56 77 PRO A CA 1
ATOM 585 C C . PRO A 1 77 ? 11.140 -7.760 -2.560 1.00 80.56 77 PRO A C 1
ATOM 587 O O . PRO A 1 77 ? 10.976 -7.216 -3.650 1.00 80.56 77 PRO A O 1
ATOM 590 N N . ASP A 1 78 ? 12.121 -7.402 -1.733 1.00 70.69 78 ASP A N 1
ATOM 591 C CA . ASP A 1 78 ? 13.217 -6.518 -2.135 1.00 70.69 78 ASP A CA 1
ATOM 592 C C . ASP A 1 78 ? 14.207 -7.362 -2.952 1.00 70.69 78 ASP A C 1
ATOM 594 O O . ASP A 1 78 ? 15.076 -8.042 -2.408 1.00 70.69 78 ASP A O 1
ATOM 598 N N . ASN A 1 79 ? 13.986 -7.438 -4.263 1.00 61.97 79 ASN A N 1
ATOM 599 C CA . ASN A 1 79 ? 14.766 -8.276 -5.175 1.00 61.97 79 ASN A CA 1
ATOM 600 C C . ASN A 1 79 ? 16.043 -7.585 -5.688 1.00 61.97 79 ASN A C 1
ATOM 602 O O . ASN A 1 79 ? 16.702 -8.116 -6.577 1.00 61.97 79 ASN A O 1
ATOM 606 N N . GLY A 1 80 ? 16.417 -6.422 -5.141 1.00 51.12 80 GLY A N 1
ATOM 607 C CA . GLY A 1 80 ? 17.666 -5.720 -5.462 1.00 51.12 80 GLY A CA 1
ATOM 608 C C . GLY A 1 80 ? 17.717 -5.061 -6.849 1.00 51.12 80 GLY A C 1
ATOM 609 O O . GLY A 1 80 ? 18.566 -4.199 -7.072 1.00 51.12 80 GLY A O 1
ATOM 610 N N . GLU A 1 81 ? 16.797 -5.384 -7.760 1.00 47.75 81 GLU A N 1
ATOM 611 C CA . GLU A 1 81 ? 16.641 -4.703 -9.046 1.00 47.75 81 GLU A CA 1
ATOM 612 C C . GLU A 1 81 ? 15.698 -3.498 -8.889 1.00 47.75 81 GLU A C 1
ATOM 614 O O . GLU A 1 81 ? 14.484 -3.621 -8.999 1.00 47.75 81 GLU A O 1
ATOM 619 N N . GLY A 1 82 ? 16.257 -2.314 -8.602 1.00 51.88 82 GLY A N 1
ATOM 620 C CA . GLY A 1 82 ? 15.497 -1.049 -8.567 1.00 51.88 82 GLY A CA 1
ATOM 621 C C . GLY A 1 82 ? 15.450 -0.307 -7.223 1.00 51.88 82 GLY A C 1
ATOM 622 O O . GLY A 1 82 ? 14.836 0.755 -7.141 1.00 51.88 82 GLY A O 1
ATOM 623 N N . GLY A 1 83 ? 16.150 -0.797 -6.195 1.00 57.50 83 GLY A N 1
ATOM 624 C CA . GLY A 1 83 ? 16.231 -0.159 -4.875 1.00 57.50 83 GLY A CA 1
ATOM 625 C C . GLY A 1 83 ? 15.136 -0.608 -3.902 1.00 57.50 83 GLY A C 1
ATOM 626 O O . GLY A 1 83 ? 14.186 -1.287 -4.274 1.00 57.50 83 GLY A O 1
ATOM 627 N N . SER A 1 84 ? 15.280 -0.241 -2.624 1.00 68.38 84 SER A N 1
ATOM 628 C CA . SER A 1 84 ? 14.380 -0.748 -1.586 1.00 68.38 84 SER A CA 1
ATOM 629 C C . SER A 1 84 ? 12.990 -0.116 -1.663 1.00 68.38 84 SER A C 1
ATOM 631 O O . SER A 1 84 ? 12.817 1.093 -1.462 1.00 68.38 84 SER A O 1
ATOM 633 N N . ASN A 1 85 ? 11.976 -0.965 -1.830 1.00 82.25 85 ASN A N 1
ATOM 634 C CA . ASN A 1 85 ? 10.561 -0.592 -1.803 1.00 82.25 85 ASN A CA 1
ATOM 635 C C . ASN A 1 85 ? 10.143 0.118 -0.505 1.00 82.25 85 ASN A C 1
ATOM 637 O O . ASN A 1 85 ? 9.133 0.817 -0.465 1.00 82.25 85 ASN A O 1
ATOM 641 N N . GLN A 1 86 ? 10.932 0.003 0.563 1.00 90.19 86 GLN A N 1
ATOM 642 C CA . GLN A 1 86 ? 10.582 0.489 1.894 1.00 90.19 86 GLN A CA 1
ATOM 643 C C . GLN A 1 86 ? 10.364 2.006 1.981 1.00 90.19 86 GLN A C 1
ATOM 645 O O . GLN A 1 86 ? 9.486 2.462 2.725 1.00 90.19 86 GLN A O 1
ATOM 650 N N . SER A 1 87 ? 11.108 2.800 1.202 1.00 90.81 87 SER A N 1
ATOM 651 C CA . SER A 1 87 ? 10.884 4.251 1.129 1.00 90.81 87 SER A CA 1
ATOM 652 C C . SER A 1 87 ? 9.561 4.573 0.428 1.00 90.81 87 SER A C 1
ATOM 654 O O . SER A 1 87 ? 8.755 5.348 0.950 1.00 90.81 87 SER A O 1
ATOM 656 N N . MET A 1 88 ? 9.289 3.923 -0.710 1.00 91.38 88 MET A N 1
ATOM 657 C CA . MET A 1 88 ? 8.045 4.112 -1.462 1.00 91.38 88 MET A CA 1
ATOM 658 C C . MET A 1 88 ? 6.834 3.661 -0.648 1.00 91.38 88 MET A C 1
ATOM 660 O O . MET A 1 88 ? 5.880 4.420 -0.499 1.00 91.38 88 MET A O 1
ATOM 664 N N . ILE A 1 89 ? 6.901 2.478 -0.030 1.00 95.00 89 ILE A N 1
ATOM 665 C CA . ILE A 1 89 ? 5.867 1.957 0.871 1.00 95.00 89 ILE A CA 1
ATOM 666 C C . ILE A 1 89 ? 5.588 2.964 1.986 1.00 95.00 89 ILE A C 1
ATOM 668 O O . IL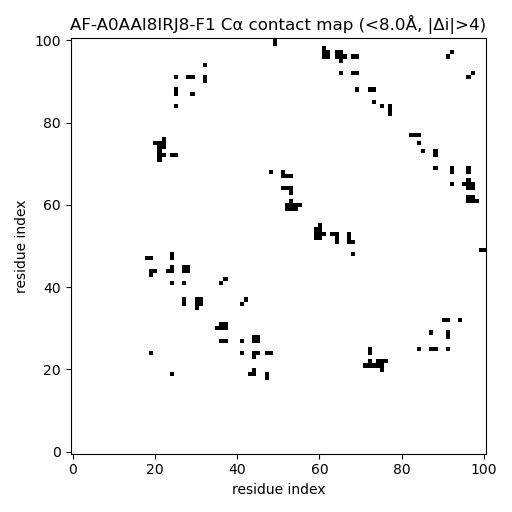E A 1 89 ? 4.431 3.282 2.257 1.00 95.00 89 ILE A O 1
ATOM 672 N N . SER A 1 90 ? 6.625 3.525 2.612 1.00 95.69 90 SER A N 1
ATOM 673 C CA . SER A 1 90 ? 6.447 4.514 3.681 1.00 95.69 90 SER A CA 1
ATOM 674 C C . SER A 1 90 ? 5.701 5.763 3.198 1.00 95.69 90 SER A C 1
ATOM 676 O O . SER A 1 90 ? 4.781 6.227 3.877 1.00 95.69 90 SER A O 1
ATOM 678 N N . GLN A 1 91 ? 6.030 6.275 2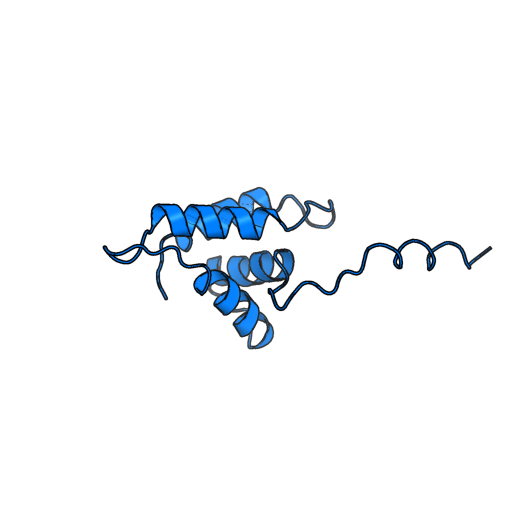.010 1.00 96.19 91 GLN A N 1
ATOM 679 C CA . GLN A 1 91 ? 5.358 7.433 1.412 1.00 96.19 91 GLN A CA 1
ATOM 680 C C . GLN A 1 91 ? 3.908 7.123 1.006 1.00 96.19 91 GLN A C 1
ATOM 682 O O . GLN A 1 91 ? 2.995 7.878 1.354 1.00 96.19 91 GLN A O 1
ATOM 687 N N . ILE A 1 92 ? 3.673 5.983 0.348 1.00 96.12 92 ILE A N 1
ATOM 688 C CA . ILE A 1 92 ? 2.341 5.506 -0.050 1.00 96.12 92 ILE A CA 1
ATOM 689 C C . ILE A 1 92 ? 1.442 5.363 1.178 1.00 96.12 92 ILE A C 1
ATOM 691 O O . ILE A 1 92 ? 0.320 5.868 1.201 1.00 96.12 92 ILE A O 1
ATOM 695 N N . ILE A 1 93 ? 1.931 4.705 2.230 1.00 97.75 93 ILE A N 1
ATOM 696 C CA . ILE A 1 93 ? 1.162 4.467 3.452 1.00 97.75 93 ILE A CA 1
ATOM 697 C C . ILE A 1 93 ? 0.907 5.766 4.219 1.00 97.75 93 ILE A C 1
ATOM 699 O O . ILE A 1 93 ? -0.187 5.934 4.763 1.00 97.75 93 ILE A O 1
ATOM 703 N N . SER A 1 94 ? 1.864 6.696 4.223 1.00 97.75 94 SER A N 1
ATOM 704 C CA . SER A 1 94 ? 1.684 8.024 4.815 1.00 97.75 94 SER A CA 1
ATOM 705 C C . SER A 1 94 ? 0.548 8.797 4.135 1.00 97.75 94 SER A C 1
ATOM 707 O O . SER A 1 94 ? -0.344 9.303 4.817 1.00 97.75 94 SER A O 1
ATOM 709 N N . LYS A 1 95 ? 0.521 8.820 2.794 1.00 96.94 95 LYS A N 1
ATOM 710 C CA . LYS A 1 95 ? -0.461 9.598 2.021 1.00 96.94 95 LYS A CA 1
ATOM 711 C C . LYS A 1 95 ? -1.820 8.905 1.886 1.00 96.94 95 LYS A C 1
ATOM 713 O O . LYS A 1 95 ? -2.853 9.549 2.034 1.00 96.94 95 LYS A O 1
ATOM 718 N N . TYR A 1 96 ? -1.837 7.597 1.628 1.00 97.12 96 TYR A N 1
ATOM 719 C CA . TYR A 1 96 ? -3.049 6.865 1.240 1.00 97.12 96 TYR A CA 1
ATOM 720 C C . TYR A 1 96 ? -3.473 5.777 2.225 1.00 97.12 96 TYR A C 1
ATOM 722 O O . TYR A 1 96 ? -4.596 5.287 2.142 1.00 97.12 96 TYR A O 1
ATOM 730 N N . GLY A 1 97 ? -2.633 5.393 3.190 1.00 97.44 97 GLY A N 1
ATOM 731 C CA . GLY A 1 97 ? -2.896 4.236 4.053 1.00 97.44 97 GLY A CA 1
ATOM 732 C C . GLY A 1 97 ? -4.182 4.348 4.881 1.00 97.44 97 GLY A C 1
ATOM 733 O O . GLY A 1 97 ? -4.838 3.342 5.128 1.00 97.44 97 GLY A O 1
ATOM 734 N N . LYS A 1 98 ? -4.588 5.565 5.258 1.00 97.75 98 LYS A N 1
ATOM 735 C CA . LYS A 1 98 ? -5.820 5.824 6.027 1.00 97.75 98 LYS A CA 1
ATOM 736 C C . LYS A 1 98 ? -6.998 6.302 5.174 1.00 97.75 98 LYS A C 1
ATOM 738 O O . LYS A 1 98 ? -8.094 6.458 5.705 1.00 97.75 98 LYS A O 1
ATOM 743 N N . VAL A 1 99 ? -6.777 6.565 3.887 1.00 95.38 99 VAL A N 1
ATOM 744 C CA . VAL A 1 99 ? -7.788 7.152 3.001 1.00 95.38 99 VAL A CA 1
ATOM 745 C C . VAL A 1 99 ? -8.771 6.076 2.565 1.00 95.38 99 VAL A C 1
ATOM 747 O O . VAL A 1 99 ? -8.378 4.987 2.137 1.00 95.38 99 VAL A O 1
ATOM 750 N N . ARG A 1 100 ? -10.059 6.392 2.660 1.00 88.00 100 ARG A N 1
ATOM 751 C CA . ARG A 1 100 ? -11.121 5.597 2.059 1.00 88.00 100 ARG A CA 1
ATOM 752 C C . ARG A 1 100 ? -11.516 6.272 0.749 1.00 88.00 100 ARG A C 1
ATOM 754 O O . ARG A 1 100 ? -11.988 7.405 0.790 1.00 88.00 100 ARG A O 1
ATOM 761 N N . LEU A 1 101 ? -11.251 5.590 -0.359 1.00 81.88 101 LEU A N 1
ATOM 762 C CA . LEU A 1 101 ? -11.740 5.943 -1.690 1.00 81.88 101 LEU A CA 1
ATOM 763 C C . LEU A 1 101 ? -12.884 5.004 -2.070 1.00 81.88 101 LEU A C 1
ATOM 765 O O . LEU A 1 101 ? -12.938 3.900 -1.473 1.00 81.88 101 LEU A O 1
#

Nearest PDB structures (foldseek):
  7z6h-assembly1_E  TM=2.818E-01  e=5.401E+00  Homo sapiens
  8w8g-assembly2_C  TM=2.579E-01  e=6.040E+00  Homo sapiens

Sequence (101 aa):
MTTDYLQQCRLLYIPASHAEDPCKVIMCMAGKLTGDSGGSECNSAEAAFFNIVKKNKHGFLPNHTKDARKAFLNECPDNGEGGSNQSMISQIISKYGKVRL

InterPro domains:
  IPR009989 TrbM [PF07424] (23-92)